Protein AF-A0A7W4C531-F1 (afdb_monomer)

Solvent-accessible surface area (backbone atoms only — not comparable to full-atom values): 3782 Å² total; per-residue (Å²): 130,89,75,85,45,71,40,32,66,72,54,47,26,62,74,68,73,40,56,71,68,57,53,49,43,31,38,73,73,67,61,64,43,72,79,63,43,65,55,97,91,37,78,65,23,33,45,51,66,52,52,51,53,38,52,52,51,53,57,58,71,74,106

Mean predicted aligned error: 6.13 Å

Secondary structure (DSSP, 8-state):
-----EE-HHHHHHHHT--HHHHHHHHHTS--SPPPEEETTEEEEEEHHHHHHHHHHHHHHT-

pLDDT: mean 80.24, std 10.2, range [38.59, 88.56]

Radius of gyration: 11.87 Å; Cα contacts (8 Å, |Δi|>4): 57; chains: 1; bounding box: 25×31×26 Å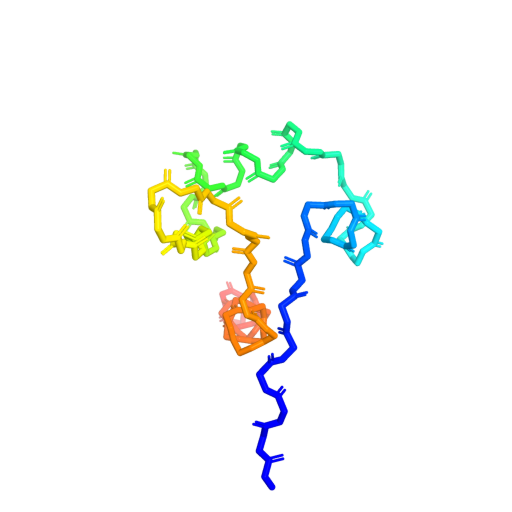

Nearest PDB structures (foldseek):
  3iao-assembly1_A-2  TM=6.453E-01  e=1.579E+00  Bacillus subtilis
  3gp4-assembly1_A  TM=6.095E-01  e=1.696E+00  Listeria monocytogenes serotype 4b str. F2365
  4aih-assembly1_B  TM=3.821E-01  e=9.340E+00  Yersinia pseudotuberculosis YPIII

Structure (mmCIF, N/CA/C/O backbone):
data_AF-A0A7W4C531-F1
#
_entry.id   AF-A0A7W4C531-F1
#
loop_
_atom_site.group_PDB
_atom_site.id
_atom_site.type_symbol
_atom_site.label_atom_id
_atom_site.label_alt_id
_atom_site.label_comp_id
_atom_site.label_asym_id
_atom_site.label_entity_id
_atom_site.label_seq_id
_atom_site.pdbx_PDB_ins_code
_atom_site.Cartn_x
_atom_site.Cartn_y
_atom_site.Cartn_z
_atom_site.occupancy
_atom_site.B_iso_or_equiv
_atom_site.auth_seq_id
_atom_site.auth_comp_id
_atom_site.auth_asym_id
_atom_site.auth_atom_id
_atom_site.pdbx_PDB_model_num
ATOM 1 N N . MET A 1 1 ? -3.660 -20.908 11.757 1.00 38.59 1 MET A N 1
ATOM 2 C CA . MET A 1 1 ? -2.598 -20.911 10.730 1.00 38.59 1 MET A CA 1
ATOM 3 C C . MET A 1 1 ? -2.976 -19.833 9.727 1.00 38.59 1 MET A C 1
ATOM 5 O O . MET A 1 1 ? -3.974 -20.045 9.051 1.00 38.59 1 MET A O 1
ATOM 9 N N . PRO A 1 2 ? -2.336 -18.652 9.698 1.00 48.59 2 PRO A N 1
ATOM 10 C CA . PRO A 1 2 ? -2.713 -17.632 8.729 1.00 48.59 2 PRO A CA 1
ATOM 11 C C . PRO A 1 2 ? -2.286 -18.115 7.342 1.00 48.59 2 PRO A C 1
ATOM 13 O O . PRO A 1 2 ? -1.103 -18.293 7.056 1.00 48.59 2 PRO A O 1
ATOM 16 N N . SER A 1 3 ? -3.274 -18.427 6.514 1.00 53.09 3 SER A N 1
ATOM 17 C CA . SER A 1 3 ? -3.093 -18.789 5.116 1.00 53.09 3 SER A CA 1
ATOM 18 C C . SER A 1 3 ? -2.575 -17.553 4.392 1.00 53.09 3 SER A C 1
ATOM 20 O O . SER A 1 3 ? -3.329 -16.602 4.219 1.00 53.09 3 SER A O 1
ATOM 22 N N . THR A 1 4 ? -1.303 -17.528 3.990 1.00 68.00 4 THR A N 1
ATOM 23 C CA . THR A 1 4 ? -0.729 -16.407 3.227 1.00 68.00 4 THR A CA 1
ATOM 24 C C . THR A 1 4 ? -1.374 -16.348 1.843 1.00 68.00 4 THR A C 1
ATOM 26 O O . THR A 1 4 ? -0.837 -16.851 0.855 1.00 68.00 4 THR A O 1
ATOM 29 N N . ARG A 1 5 ? -2.575 -15.774 1.772 1.00 82.44 5 ARG A N 1
ATOM 30 C CA . ARG A 1 5 ? -3.303 -15.565 0.531 1.00 82.44 5 ARG A CA 1
ATOM 31 C C . ARG A 1 5 ? -2.646 -14.406 -0.205 1.00 82.44 5 ARG A C 1
ATOM 33 O O . ARG A 1 5 ? -2.481 -13.3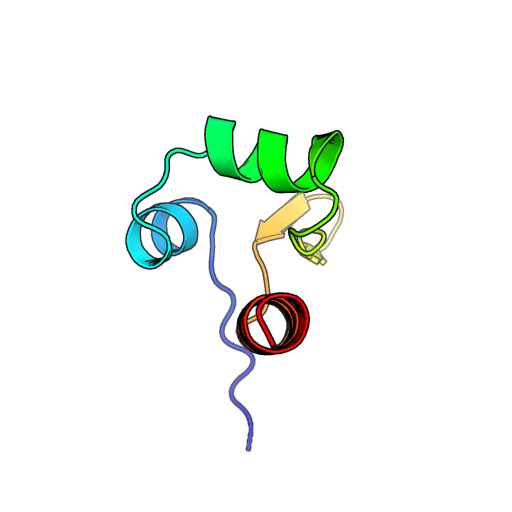16 0.342 1.00 82.44 5 ARG A O 1
ATOM 40 N N . ILE A 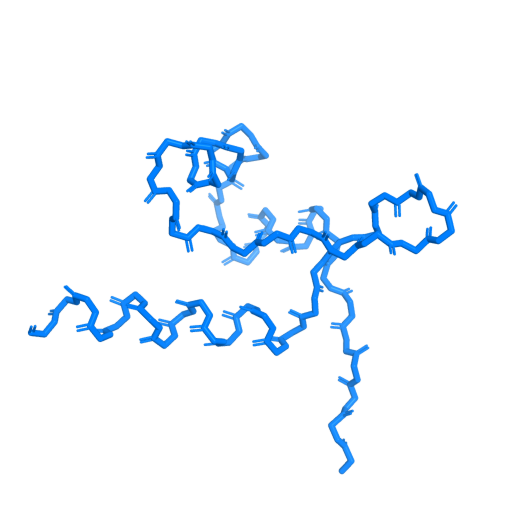1 6 ? -2.230 -14.672 -1.439 1.00 86.62 6 ILE A N 1
ATOM 41 C CA . ILE A 1 6 ? -1.653 -13.663 -2.322 1.00 86.62 6 ILE A CA 1
ATOM 42 C C . ILE A 1 6 ? -2.778 -13.077 -3.168 1.00 86.62 6 ILE A C 1
ATOM 44 O O . ILE A 1 6 ? -3.367 -13.764 -4.000 1.00 86.62 6 ILE A O 1
ATOM 48 N N . ILE A 1 7 ? -3.034 -11.793 -2.972 1.00 87.31 7 ILE A N 1
ATOM 49 C CA . ILE A 1 7 ? -3.954 -10.980 -3.752 1.00 87.31 7 ILE A CA 1
ATOM 50 C C . ILE A 1 7 ? -3.194 -10.480 -4.980 1.00 87.31 7 ILE A C 1
ATOM 52 O O . ILE A 1 7 ? -2.241 -9.707 -4.876 1.00 87.31 7 ILE A O 1
ATOM 56 N N . LYS A 1 8 ? -3.591 -10.931 -6.168 1.00 86.50 8 LYS A N 1
ATOM 57 C CA . LYS A 1 8 ? -3.029 -10.433 -7.434 1.00 86.50 8 LYS A CA 1
ATOM 58 C C . LYS A 1 8 ? -3.672 -9.097 -7.807 1.00 86.50 8 LYS A C 1
ATOM 60 O O . LYS A 1 8 ? -4.735 -8.762 -7.302 1.00 86.50 8 LYS A O 1
ATOM 65 N N . TYR A 1 9 ? -3.081 -8.388 -8.770 1.00 83.38 9 TYR A N 1
ATOM 66 C CA . TYR A 1 9 ? -3.652 -7.162 -9.352 1.00 83.38 9 TYR A CA 1
ATOM 67 C C . TYR A 1 9 ? -5.170 -7.212 -9.610 1.00 83.38 9 TYR A C 1
ATOM 69 O O . TYR A 1 9 ? -5.861 -6.404 -9.001 1.00 83.38 9 TYR A O 1
ATOM 77 N N . PRO A 1 10 ? -5.716 -8.164 -10.397 1.00 84.56 10 PRO A N 1
ATOM 78 C CA . PRO A 1 10 ? -7.148 -8.166 -10.710 1.00 84.56 10 PRO A CA 1
ATOM 79 C C . PRO A 1 10 ? -8.037 -8.358 -9.475 1.00 84.56 10 PRO A C 1
ATOM 81 O O . PRO A 1 10 ? -9.127 -7.804 -9.404 1.00 84.56 10 PRO A O 1
ATOM 84 N N . GLU A 1 11 ? -7.570 -9.116 -8.483 1.00 87.88 11 GLU A N 1
ATOM 85 C CA . GLU A 1 11 ? -8.302 -9.317 -7.229 1.00 87.88 11 GLU A CA 1
ATOM 86 C C . GLU A 1 11 ? -8.256 -8.049 -6.376 1.00 87.88 11 GLU A C 1
ATOM 88 O O . GLU A 1 11 ? -9.257 -7.647 -5.800 1.00 87.88 11 GLU A O 1
ATOM 93 N N . MET A 1 12 ? -7.123 -7.349 -6.375 1.00 85.25 12 MET A N 1
ATOM 94 C CA . MET A 1 12 ? -6.981 -6.072 -5.689 1.00 85.25 12 MET A CA 1
ATOM 95 C C . MET A 1 12 ? -7.837 -4.969 -6.316 1.00 85.25 12 MET A C 1
ATOM 97 O O . MET A 1 12 ? -8.410 -4.155 -5.595 1.00 85.25 12 MET A O 1
ATOM 101 N N . GLU A 1 13 ? -7.957 -4.962 -7.644 1.00 88.00 13 GLU A N 1
ATOM 102 C CA 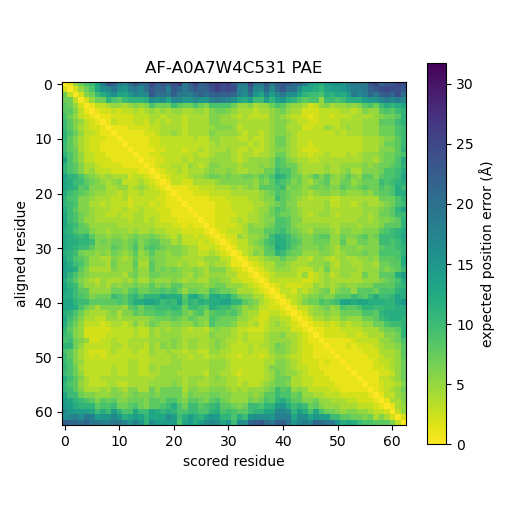. GLU A 1 13 ? -8.847 -4.063 -8.382 1.00 88.00 13 GLU A CA 1
ATOM 103 C C . GLU A 1 13 ? -10.315 -4.326 -8.027 1.00 88.00 13 GLU A C 1
ATOM 105 O O . GLU A 1 13 ? -11.070 -3.381 -7.810 1.00 88.00 13 GLU A O 1
ATOM 110 N N . GLN A 1 14 ? -10.710 -5.596 -7.879 1.00 88.12 14 GLN A N 1
ATOM 111 C CA . GLN A 1 14 ? -12.050 -5.960 -7.410 1.00 88.12 14 GLN A CA 1
ATOM 112 C C . GLN A 1 14 ? -12.287 -5.584 -5.943 1.00 88.12 14 GLN A C 1
ATOM 114 O O . GLN A 1 14 ? -13.328 -5.016 -5.628 1.00 88.12 14 GLN A O 1
ATOM 119 N N . LEU A 1 15 ? -11.325 -5.855 -5.056 1.00 85.00 15 LEU A N 1
ATOM 120 C CA . LEU A 1 15 ? -11.429 -5.560 -3.622 1.00 85.00 15 LEU A CA 1
ATOM 121 C C . LEU A 1 15 ? -11.526 -4.059 -3.347 1.00 85.00 15 LEU A C 1
ATOM 123 O O . LEU A 1 15 ? -12.331 -3.623 -2.531 1.00 85.00 15 LEU A O 1
ATOM 127 N N . THR A 1 16 ? -10.710 -3.265 -4.036 1.00 82.88 16 THR A N 1
ATOM 128 C CA . THR A 1 16 ? -10.721 -1.804 -3.886 1.00 82.88 16 THR A CA 1
ATOM 129 C C . THR A 1 16 ? -11.781 -1.129 -4.759 1.00 82.88 16 THR A C 1
ATOM 131 O O . THR A 1 16 ? -12.096 0.040 -4.535 1.00 82.88 16 THR A O 1
ATOM 134 N N . GLY A 1 17 ? -12.321 -1.826 -5.765 1.00 85.94 17 GLY A N 1
ATOM 135 C CA . GLY A 1 17 ? -13.190 -1.244 -6.791 1.00 85.94 17 GLY A CA 1
ATOM 136 C C . GLY A 1 17 ? -12.492 -0.157 -7.616 1.00 85.94 17 GLY A C 1
ATOM 137 O O . GLY A 1 17 ? -13.149 0.733 -8.163 1.00 85.94 17 GLY A O 1
ATOM 138 N N . ARG A 1 18 ? -11.154 -0.158 -7.644 1.00 85.12 18 ARG A N 1
ATOM 139 C CA . ARG A 1 18 ? -10.328 0.851 -8.311 1.00 85.12 18 ARG A CA 1
ATOM 140 C C . ARG A 1 18 ? -9.436 0.201 -9.354 1.00 85.12 18 ARG A C 1
ATOM 142 O O . ARG A 1 18 ? -8.916 -0.887 -9.157 1.00 85.12 18 ARG A O 1
ATOM 149 N N . ASP A 1 19 ? -9.225 0.924 -10.444 1.00 85.06 19 ASP A N 1
ATOM 150 C CA . ASP A 1 19 ? -8.369 0.488 -11.540 1.00 85.06 19 ASP A CA 1
ATOM 151 C C . ASP A 1 19 ? -6.887 0.466 -11.123 1.00 85.06 19 ASP A C 1
ATOM 153 O O . ASP A 1 19 ? -6.442 1.281 -10.300 1.00 85.06 19 ASP A O 1
ATOM 157 N N . ARG A 1 20 ? -6.089 -0.413 -11.739 1.00 80.56 20 ARG A N 1
ATOM 158 C CA . ARG A 1 20 ? -4.632 -0.508 -11.557 1.00 80.56 20 ARG A CA 1
ATOM 159 C C . ARG A 1 20 ? -3.914 0.844 -11.576 1.00 80.56 20 ARG A C 1
ATOM 161 O O . ARG A 1 20 ? -2.931 1.018 -10.850 1.00 80.56 20 ARG A O 1
ATOM 168 N N . ARG A 1 21 ? -4.372 1.811 -12.380 1.00 84.56 21 ARG A N 1
ATOM 169 C CA . ARG A 1 21 ? -3.800 3.173 -12.407 1.00 84.56 21 ARG A CA 1
ATOM 170 C C . ARG A 1 21 ? -3.957 3.906 -11.077 1.00 84.56 21 ARG A C 1
ATOM 172 O O . ARG A 1 21 ? -3.036 4.595 -10.642 1.00 84.56 21 ARG A O 1
ATOM 179 N N . THR A 1 22 ? -5.113 3.766 -10.436 1.00 85.56 22 THR A N 1
ATOM 180 C CA . THR A 1 22 ? -5.393 4.367 -9.130 1.00 85.56 22 THR A CA 1
ATOM 181 C C . THR A 1 22 ? -4.553 3.708 -8.046 1.00 85.56 22 THR A C 1
ATOM 183 O O . THR A 1 22 ? -3.979 4.427 -7.235 1.00 85.56 22 THR A O 1
ATOM 186 N N . LEU A 1 23 ? -4.393 2.381 -8.088 1.00 83.81 23 LEU A N 1
ATOM 187 C CA . LEU A 1 23 ? -3.505 1.656 -7.172 1.00 83.81 23 LEU A CA 1
ATOM 188 C C . LEU A 1 23 ? -2.053 2.141 -7.291 1.00 83.81 23 LEU A C 1
ATOM 190 O O . LEU A 1 23 ? -1.402 2.435 -6.290 1.00 83.81 23 LEU A O 1
ATOM 194 N N . TRP A 1 24 ? -1.561 2.309 -8.523 1.00 83.06 24 TRP A N 1
ATOM 195 C CA . TRP A 1 24 ? -0.232 2.876 -8.770 1.00 83.06 24 TRP A CA 1
ATOM 196 C C . TRP A 1 24 ? -0.097 4.304 -8.245 1.00 83.06 24 TRP A C 1
ATOM 198 O O . TRP A 1 24 ? 0.925 4.641 -7.653 1.00 83.06 24 TRP A O 1
ATOM 208 N N . ARG A 1 25 ? -1.130 5.137 -8.418 1.00 84.44 25 ARG A N 1
ATOM 209 C CA . ARG A 1 25 ? -1.153 6.498 -7.870 1.00 84.44 25 ARG A CA 1
ATOM 210 C C . ARG A 1 25 ? -1.118 6.487 -6.344 1.00 84.44 25 ARG A C 1
ATOM 212 O O . ARG A 1 25 ? -0.357 7.256 -5.773 1.00 84.44 25 ARG A O 1
ATOM 219 N N . TRP A 1 26 ? -1.871 5.607 -5.692 1.00 85.00 26 TRP A N 1
ATOM 220 C CA . TRP A 1 26 ? -1.858 5.486 -4.235 1.00 85.00 26 TRP A CA 1
ATOM 221 C C . TRP A 1 26 ? -0.514 5.011 -3.688 1.00 85.00 26 TRP A C 1
ATOM 223 O O . TRP A 1 26 ? -0.091 5.457 -2.627 1.00 85.00 26 TRP A O 1
ATOM 233 N N . TRP A 1 27 ? 0.180 4.139 -4.418 1.00 83.62 27 TRP A N 1
ATOM 234 C CA . TRP A 1 27 ? 1.529 3.718 -4.051 1.00 83.62 27 TRP A CA 1
ATOM 235 C C . TRP A 1 27 ? 2.561 4.833 -4.264 1.00 83.62 27 TRP A C 1
ATOM 237 O O . TRP A 1 27 ? 3.372 5.111 -3.387 1.00 83.62 27 TRP A O 1
ATOM 247 N N . GLN A 1 28 ? 2.528 5.484 -5.428 1.00 80.94 28 GLN A N 1
ATOM 248 C CA . GLN A 1 28 ? 3.556 6.437 -5.843 1.00 80.94 28 GLN A CA 1
ATOM 249 C C . GLN A 1 28 ? 3.370 7.835 -5.245 1.00 80.94 28 GLN A C 1
ATOM 251 O O . GLN A 1 28 ? 4.353 8.492 -4.911 1.00 80.94 28 GLN A O 1
ATOM 256 N N . LYS A 1 29 ? 2.127 8.316 -5.184 1.00 80.56 29 LYS A N 1
ATOM 257 C CA . LYS A 1 29 ? 1.793 9.703 -4.849 1.00 80.56 29 LYS A CA 1
ATOM 258 C C . LYS A 1 29 ? 1.334 9.835 -3.408 1.00 80.56 29 LYS A C 1
ATOM 260 O O . LYS A 1 29 ? 1.867 10.661 -2.681 1.00 80.56 29 LYS A O 1
ATOM 265 N N . ASP A 1 30 ? 0.355 9.029 -3.019 1.00 75.56 30 ASP A N 1
ATOM 266 C CA . ASP A 1 30 ? -0.223 9.100 -1.678 1.00 75.56 30 ASP A CA 1
ATOM 267 C C . ASP A 1 30 ? 0.613 8.316 -0.650 1.00 75.56 30 ASP A C 1
ATOM 269 O O . ASP A 1 30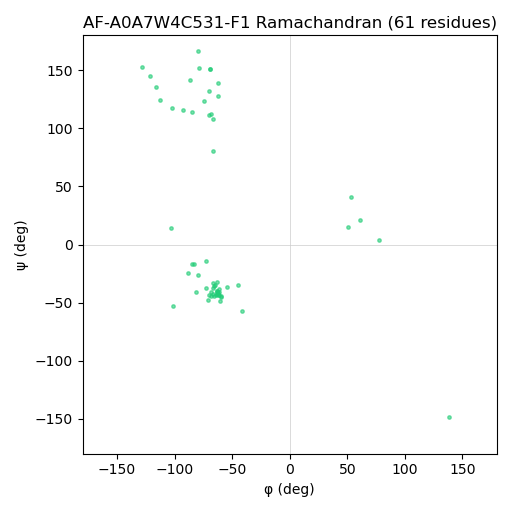 ? 0.441 8.519 0.543 1.00 75.56 30 ASP A O 1
ATOM 273 N N . GLN A 1 31 ? 1.513 7.423 -1.096 1.00 77.94 31 GLN A N 1
ATOM 274 C CA . GLN A 1 31 ? 2.314 6.511 -0.255 1.00 77.94 31 GLN A CA 1
ATOM 275 C C . GLN A 1 31 ? 1.498 5.697 0.759 1.00 77.94 31 GLN A C 1
ATOM 277 O O . GLN A 1 31 ? 2.049 5.075 1.662 1.00 77.94 31 GLN A O 1
ATOM 282 N N . ILE A 1 32 ? 0.181 5.652 0.577 1.00 78.44 32 ILE A N 1
ATOM 283 C CA . ILE A 1 32 ? -0.719 4.887 1.425 1.00 78.44 32 ILE A CA 1
ATOM 284 C C . ILE A 1 32 ? -0.685 3.418 1.037 1.00 78.44 32 ILE A C 1
ATOM 286 O O . ILE A 1 32 ? -0.954 2.584 1.876 1.00 78.44 32 ILE A O 1
ATOM 290 N N . PHE A 1 33 ? -0.362 3.064 -0.209 1.00 82.56 33 PHE A N 1
ATOM 291 C CA . PHE A 1 33 ? -0.521 1.689 -0.682 1.00 82.56 33 PHE A CA 1
ATOM 292 C C . PHE A 1 33 ? 0.696 0.795 -0.390 1.00 82.56 33 PHE A C 1
ATOM 294 O O . PHE A 1 33 ? 1.832 1.241 -0.568 1.00 82.56 33 PHE A O 1
ATOM 301 N N . PRO A 1 34 ? 0.506 -0.487 -0.024 1.00 82.56 34 PRO A N 1
ATOM 302 C CA . PRO A 1 34 ? 1.623 -1.379 0.258 1.00 82.56 34 PRO A CA 1
ATOM 303 C C . PRO A 1 34 ? 2.417 -1.731 -1.007 1.00 82.56 34 PRO A C 1
ATOM 305 O O . PRO A 1 34 ? 1.889 -1.806 -2.120 1.00 82.56 34 PRO A O 1
ATOM 308 N N . LYS A 1 35 ? 3.716 -1.999 -0.832 1.00 81.69 35 LYS A N 1
ATOM 309 C CA . LYS A 1 35 ? 4.596 -2.447 -1.919 1.00 81.69 35 LYS A CA 1
ATOM 310 C C . LYS A 1 35 ? 4.231 -3.881 -2.336 1.00 81.69 35 LYS A C 1
ATOM 312 O O . LYS A 1 35 ? 4.148 -4.741 -1.456 1.00 81.69 35 LYS A O 1
ATOM 317 N N . PRO A 1 36 ? 4.081 -4.173 -3.641 1.00 82.44 36 PRO A N 1
ATOM 318 C CA . PRO A 1 36 ? 3.816 -5.530 -4.098 1.00 82.44 36 PRO A CA 1
ATOM 319 C C . PRO A 1 36 ? 4.974 -6.467 -3.743 1.00 82.44 36 PRO A C 1
ATOM 321 O O . PRO A 1 36 ? 6.151 -6.123 -3.890 1.00 82.44 36 PRO A O 1
ATOM 324 N N . LEU A 1 37 ? 4.628 -7.675 -3.314 1.00 84.75 37 LEU A N 1
ATOM 325 C CA . LEU A 1 37 ? 5.545 -8.783 -3.118 1.00 84.75 37 LEU A CA 1
ATOM 326 C C . LEU A 1 37 ? 6.179 -9.172 -4.452 1.00 84.75 37 LEU A C 1
ATOM 328 O O . LEU A 1 37 ? 5.505 -9.428 -5.456 1.00 84.75 37 LEU A O 1
ATOM 332 N N . MET A 1 38 ? 7.506 -9.225 -4.442 1.00 83.06 38 MET A N 1
ATOM 333 C CA . MET A 1 38 ? 8.310 -9.689 -5.561 1.00 83.06 38 MET A CA 1
ATOM 334 C C . MET A 1 38 ? 8.776 -11.106 -5.253 1.00 83.06 38 MET A C 1
ATOM 336 O O . MET A 1 38 ? 9.525 -11.317 -4.304 1.00 83.06 38 MET A O 1
ATOM 340 N N . GLN A 1 39 ? 8.363 -12.072 -6.066 1.00 80.88 39 GLN A N 1
ATOM 341 C CA . GLN A 1 39 ? 8.863 -13.439 -5.995 1.00 80.88 39 GLN A CA 1
ATOM 342 C C . GLN A 1 39 ? 9.660 -13.726 -7.259 1.00 80.88 39 GLN A C 1
ATOM 344 O O . GLN A 1 39 ? 9.167 -13.560 -8.375 1.00 80.88 39 GLN A O 1
ATOM 349 N N . ASN A 1 40 ? 10.912 -14.145 -7.080 1.00 77.12 40 ASN A N 1
ATOM 350 C CA . ASN A 1 40 ? 11.809 -14.524 -8.171 1.00 77.12 40 ASN A CA 1
ATOM 351 C C . ASN A 1 40 ? 11.957 -13.440 -9.266 1.00 77.12 40 ASN A C 1
ATOM 353 O O . ASN A 1 40 ? 11.915 -13.726 -10.461 1.00 77.12 40 ASN A O 1
ATOM 357 N N . GLY A 1 41 ? 12.043 -12.168 -8.856 1.00 78.19 41 GLY A N 1
ATOM 358 C CA . GLY A 1 41 ? 12.166 -11.024 -9.770 1.00 78.19 41 GLY A CA 1
ATOM 359 C C . GLY A 1 41 ? 10.868 -10.596 -10.468 1.00 78.19 41 GLY A C 1
ATOM 360 O O . GLY A 1 41 ? 10.894 -9.668 -11.274 1.00 78.19 41 GLY A O 1
ATOM 361 N N . ARG A 1 42 ? 9.722 -11.219 -10.161 1.00 78.50 42 ARG A N 1
ATOM 362 C CA . ARG A 1 42 ? 8.401 -10.832 -10.682 1.00 78.50 42 ARG A CA 1
ATOM 363 C C . ARG A 1 42 ? 7.493 -10.361 -9.554 1.00 78.50 42 ARG A C 1
ATOM 365 O O . ARG A 1 42 ? 7.422 -10.993 -8.505 1.00 78.50 42 ARG A O 1
ATOM 372 N N . ALA A 1 43 ? 6.775 -9.262 -9.773 1.00 80.50 43 ALA A N 1
ATOM 373 C CA . ALA A 1 43 ? 5.730 -8.826 -8.853 1.00 80.50 43 ALA A CA 1
ATOM 374 C C . ALA A 1 43 ? 4.561 -9.821 -8.916 1.00 80.50 43 ALA A C 1
ATOM 376 O O . ALA A 1 43 ? 3.904 -9.930 -9.952 1.00 80.50 43 ALA A O 1
ATOM 377 N N . ILE A 1 44 ? 4.329 -10.561 -7.831 1.00 83.94 44 ILE A N 1
ATOM 378 C CA . ILE A 1 44 ? 3.266 -11.576 -7.770 1.00 83.94 44 ILE A CA 1
ATOM 379 C C . ILE A 1 44 ? 1.929 -11.000 -7.312 1.00 83.94 44 ILE A C 1
ATOM 381 O O . ILE A 1 44 ? 0.885 -11.553 -7.649 1.00 83.94 44 ILE A O 1
ATOM 385 N N . GLY A 1 45 ? 1.954 -9.891 -6.574 1.00 86.12 45 GLY A N 1
ATOM 386 C CA . GLY A 1 45 ? 0.777 -9.316 -5.933 1.00 86.12 45 GLY A CA 1
ATOM 387 C C . GLY A 1 45 ? 1.109 -8.845 -4.526 1.00 86.12 45 GLY A C 1
ATOM 388 O O . GLY A 1 45 ? 2.241 -8.458 -4.264 1.00 86.12 45 GLY A O 1
ATOM 389 N N . TRP A 1 46 ? 0.143 -8.903 -3.626 1.00 88.56 46 TRP A N 1
ATOM 390 C CA . TRP A 1 46 ? 0.253 -8.478 -2.234 1.00 88.56 46 TRP A CA 1
ATOM 391 C C . TRP A 1 46 ? -0.221 -9.597 -1.324 1.00 88.56 46 TRP A C 1
ATOM 393 O O . TRP A 1 46 ? -1.046 -10.408 -1.735 1.00 88.56 46 TRP A O 1
ATOM 403 N N . SER A 1 47 ? 0.283 -9.668 -0.099 1.00 87.69 47 SER A N 1
ATOM 404 C CA . SER A 1 47 ? -0.309 -10.574 0.885 1.00 87.69 47 SER A CA 1
ATOM 405 C C . SER A 1 47 ? -1.586 -9.971 1.466 1.00 87.69 47 SER A C 1
ATOM 407 O O . SER A 1 47 ? -1.732 -8.753 1.570 1.00 87.69 47 SER A O 1
ATOM 409 N N . GLU A 1 48 ? -2.501 -10.836 1.891 1.00 85.62 48 GLU A N 1
ATOM 410 C CA . GLU A 1 48 ? -3.677 -10.441 2.674 1.00 85.62 48 GLU A CA 1
ATOM 411 C C . GLU A 1 48 ? -3.285 -9.642 3.928 1.00 85.62 48 GLU A C 1
ATOM 413 O O . GLU A 1 48 ? -3.923 -8.648 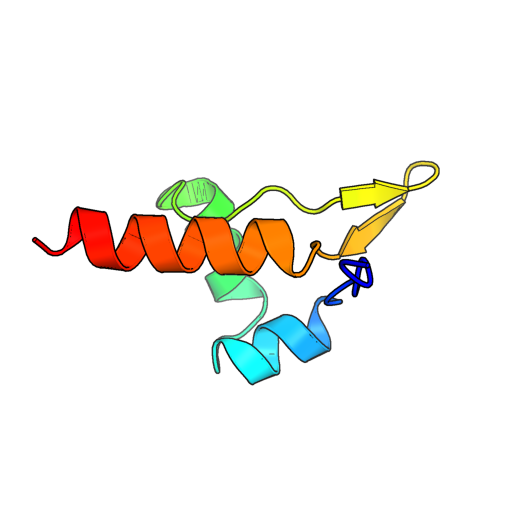4.251 1.00 85.62 48 GLU A O 1
ATOM 418 N N . ASP A 1 49 ? -2.168 -9.999 4.563 1.00 85.00 49 ASP A N 1
ATOM 419 C CA . ASP A 1 49 ? -1.605 -9.278 5.709 1.00 85.00 49 ASP A CA 1
ATOM 420 C C . ASP A 1 49 ? -1.215 -7.827 5.372 1.00 85.00 49 ASP A C 1
ATOM 422 O O . ASP A 1 49 ? -1.566 -6.894 6.098 1.00 85.00 49 ASP A O 1
ATOM 426 N N . GLN A 1 50 ? -0.575 -7.608 4.215 1.00 85.75 50 GLN A N 1
ATOM 427 C CA . GLN A 1 50 ? -0.269 -6.260 3.732 1.00 85.75 50 GLN A CA 1
ATOM 428 C C . GLN A 1 50 ? -1.542 -5.458 3.464 1.00 85.75 50 GLN A C 1
ATOM 430 O O . GLN A 1 50 ? -1.590 -4.268 3.769 1.00 85.75 50 GLN A O 1
ATOM 435 N N . TYR A 1 51 ? -2.565 -6.099 2.893 1.00 84.75 51 TYR A N 1
ATOM 436 C CA . TYR A 1 51 ? -3.854 -5.461 2.644 1.00 84.75 51 TYR A CA 1
ATOM 437 C C . TYR A 1 51 ? -4.574 -5.102 3.952 1.00 84.75 51 TYR A C 1
ATOM 439 O O . TYR A 1 51 ? -5.067 -3.987 4.093 1.00 84.75 51 TYR A O 1
ATOM 447 N N . SER A 1 52 ? -4.584 -6.006 4.932 1.00 85.75 52 SER A N 1
ATOM 448 C CA . SER A 1 52 ? -5.209 -5.775 6.236 1.00 85.75 52 SER A CA 1
ATOM 449 C C . SER A 1 52 ? -4.485 -4.685 7.029 1.00 85.75 52 SER A C 1
ATOM 451 O O . SER A 1 52 ? -5.128 -3.811 7.603 1.00 85.75 52 SER A O 1
ATOM 453 N N . THR A 1 53 ? -3.149 -4.691 7.016 1.00 86.31 53 THR A N 1
ATOM 454 C CA . THR A 1 53 ? -2.322 -3.642 7.636 1.00 86.31 53 THR A CA 1
ATOM 455 C C . THR A 1 53 ? -2.573 -2.285 6.984 1.00 86.31 53 THR A C 1
ATOM 457 O O . THR A 1 53 ? -2.705 -1.272 7.669 1.00 86.31 53 THR A O 1
ATOM 460 N N . TRP A 1 54 ? -2.680 -2.257 5.655 1.00 85.88 54 TRP A N 1
ATOM 461 C CA . TRP A 1 54 ? -3.029 -1.050 4.917 1.00 85.88 54 TRP A CA 1
ATOM 462 C C . TRP A 1 54 ? -4.405 -0.510 5.308 1.00 85.88 54 TRP A C 1
ATOM 464 O O . TRP A 1 54 ? -4.530 0.677 5.606 1.00 85.88 54 TRP A O 1
ATOM 474 N N . LEU A 1 55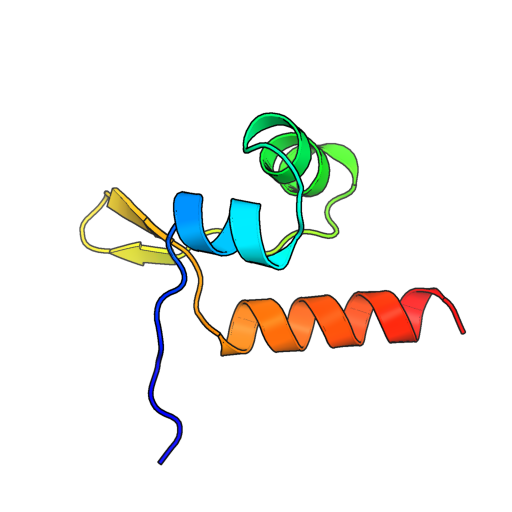 ? -5.418 -1.377 5.350 1.00 84.25 55 LEU A N 1
ATOM 475 C CA . LEU A 1 55 ? -6.77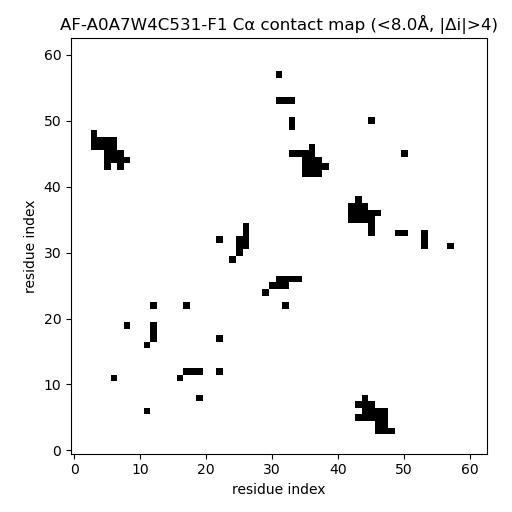6 -0.996 5.726 1.00 84.25 55 LEU A CA 1
ATOM 476 C C . LEU A 1 55 ? -6.818 -0.419 7.148 1.00 84.25 55 LEU A C 1
ATOM 478 O O . LEU A 1 55 ? -7.399 0.642 7.357 1.00 84.25 55 LEU A O 1
ATOM 482 N N . ALA A 1 56 ? -6.120 -1.053 8.093 1.00 86.31 56 ALA A N 1
ATOM 483 C CA . ALA A 1 56 ? -5.990 -0.553 9.459 1.00 86.31 56 ALA A CA 1
ATOM 484 C C . ALA A 1 56 ? -5.293 0.818 9.516 1.00 86.31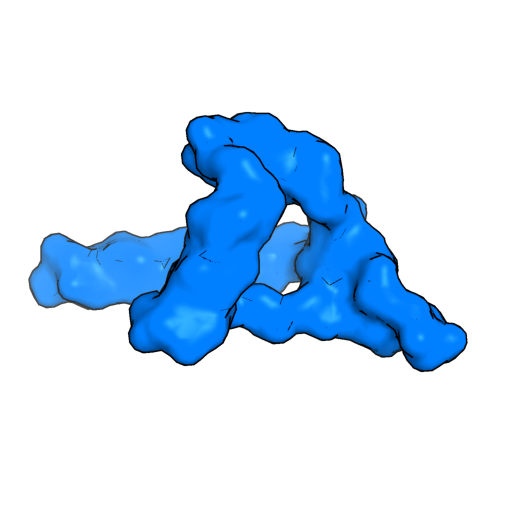 56 ALA A C 1
ATOM 486 O O . ALA A 1 56 ? -5.703 1.690 10.279 1.00 86.31 56 ALA A O 1
ATOM 487 N N . SER A 1 57 ? -4.271 1.045 8.683 1.00 85.19 57 SER A N 1
ATOM 488 C CA . SER A 1 57 ? -3.614 2.352 8.581 1.00 85.19 57 SER A CA 1
ATOM 489 C C . SER A 1 57 ? -4.532 3.432 8.004 1.00 85.19 57 SER A C 1
ATOM 491 O O . SER A 1 57 ? -4.394 4.591 8.388 1.00 85.19 57 SER A O 1
ATOM 493 N N . LEU A 1 58 ? -5.442 3.085 7.087 1.00 81.44 58 LEU A N 1
ATOM 494 C CA . LEU A 1 58 ? -6.433 4.026 6.560 1.00 81.44 58 LEU A CA 1
ATOM 495 C C . LEU A 1 58 ? -7.482 4.399 7.607 1.00 81.44 58 LEU A C 1
ATOM 497 O O . LEU A 1 58 ? -7.812 5.575 7.727 1.00 81.44 58 LEU A O 1
ATOM 501 N N . GLU A 1 59 ? -7.984 3.423 8.366 1.00 77.31 59 GLU A N 1
ATOM 502 C CA . GLU A 1 59 ? -8.913 3.696 9.469 1.00 77.31 59 GLU A CA 1
ATOM 503 C C . GLU A 1 59 ? -8.257 4.558 10.554 1.00 77.31 59 GLU A C 1
ATOM 505 O O . GLU A 1 59 ? -8.848 5.538 11.007 1.00 77.31 59 GLU A O 1
ATOM 510 N N . ALA A 1 60 ? -7.006 4.254 10.915 1.00 74.81 60 ALA A N 1
ATOM 511 C CA . ALA A 1 60 ? -6.250 5.028 11.895 1.00 74.81 60 ALA A CA 1
ATOM 512 C C . ALA A 1 60 ? -5.939 6.460 11.424 1.00 74.81 60 ALA A C 1
ATOM 514 O O . ALA A 1 60 ? -5.943 7.378 12.236 1.00 74.81 60 ALA A O 1
ATOM 515 N N . ALA A 1 61 ? -5.685 6.672 10.128 1.00 65.81 61 ALA A N 1
ATOM 516 C CA . ALA A 1 61 ? -5.437 8.004 9.571 1.00 65.81 61 ALA A CA 1
ATOM 517 C C . ALA A 1 61 ? -6.700 8.882 9.488 1.00 65.81 61 ALA A C 1
ATOM 519 O O . ALA A 1 61 ? -6.590 10.086 9.266 1.00 65.81 61 ALA A O 1
ATOM 520 N N . ASN A 1 62 ? -7.886 8.288 9.639 1.00 59.12 62 ASN A N 1
ATOM 521 C CA . ASN A 1 62 ? -9.171 8.980 9.585 1.00 59.12 62 ASN A CA 1
ATOM 522 C C . ASN A 1 62 ? -9.793 9.205 10.983 1.00 59.12 62 ASN A C 1
ATOM 524 O O . ASN A 1 62 ? -10.987 9.501 11.061 1.00 59.12 62 ASN A O 1
ATOM 528 N N . SER A 1 63 ? -9.009 9.035 12.062 1.00 47.19 63 SER A N 1
ATOM 529 C CA . SER A 1 63 ? -9.404 9.247 13.470 1.00 47.19 63 SER A CA 1
ATOM 530 C C . SER A 1 63 ? -8.750 10.476 14.093 1.00 47.19 63 SER A C 1
ATOM 532 O O . SER A 1 63 ? -7.583 10.768 13.748 1.00 47.19 63 SER A O 1
#

Sequence (63 aa):
MPSTRIIKYPEMEQLTGRDRRTLWRWWQKDQIFPKPLMQNGRAIGWSEDQYSTWLASLEAANS

Foldseek 3Di:
DPDFDFQAQVNVCVVVVHHPVVLVCCVPPVVLADDFDADPNRRGHHTPVSVVVSVVVVVVVVD